Protein AF-A0A257SIS8-F1 (afdb_monomer)

Structure (mmCIF, N/CA/C/O backbone):
data_AF-A0A257SIS8-F1
#
_entry.id   AF-A0A257SIS8-F1
#
loop_
_atom_site.group_PDB
_atom_site.id
_atom_site.type_symbol
_atom_site.label_atom_id
_atom_site.label_alt_id
_atom_site.label_comp_id
_atom_site.label_asym_id
_atom_site.label_entity_id
_atom_site.label_seq_id
_atom_site.pdbx_PDB_ins_code
_atom_site.Cartn_x
_atom_site.Cartn_y
_atom_site.Cartn_z
_atom_site.occupancy
_atom_site.B_iso_or_equiv
_atom_site.auth_seq_id
_atom_site.auth_comp_id
_atom_site.auth_asym_id
_atom_site.auth_atom_id
_atom_site.pdbx_PDB_model_num
ATOM 1 N N . THR A 1 1 ? 36.835 5.219 -7.914 1.00 76.75 1 THR A N 1
ATOM 2 C CA . THR A 1 1 ? 35.860 6.257 -7.512 1.00 76.75 1 THR A CA 1
ATOM 3 C C . THR A 1 1 ? 34.641 6.136 -8.406 1.00 76.75 1 THR A C 1
ATOM 5 O O . THR A 1 1 ? 34.731 5.426 -9.403 1.00 76.75 1 THR A O 1
ATOM 8 N N . LEU A 1 2 ? 33.510 6.763 -8.066 1.00 72.50 2 LEU A N 1
ATOM 9 C CA . LEU A 1 2 ? 32.310 6.743 -8.923 1.00 72.50 2 LEU A CA 1
ATOM 10 C C . LEU A 1 2 ? 32.617 7.217 -10.360 1.00 72.50 2 LEU A C 1
ATOM 12 O O . LEU A 1 2 ? 32.049 6.692 -11.312 1.00 72.50 2 LEU A O 1
ATOM 16 N N . ASP A 1 3 ? 33.612 8.094 -10.518 1.00 79.88 3 ASP A N 1
ATOM 17 C CA . ASP A 1 3 ? 34.068 8.625 -11.812 1.00 79.88 3 ASP A CA 1
ATOM 18 C C . ASP A 1 3 ? 34.573 7.552 -12.789 1.00 79.88 3 ASP A C 1
ATOM 20 O O . ASP A 1 3 ? 34.423 7.693 -14.000 1.00 79.88 3 ASP A O 1
ATOM 24 N N . ALA A 1 4 ? 35.146 6.453 -12.285 1.00 79.12 4 ALA A N 1
ATOM 25 C CA . ALA A 1 4 ? 35.671 5.384 -13.136 1.00 79.12 4 ALA A CA 1
ATOM 26 C C . ALA A 1 4 ? 34.557 4.632 -13.888 1.00 79.12 4 ALA A C 1
ATOM 28 O O . ALA A 1 4 ? 34.777 4.170 -15.004 1.00 79.12 4 ALA A O 1
ATOM 29 N N . PHE A 1 5 ? 33.354 4.549 -13.308 1.00 75.44 5 PHE A N 1
ATOM 30 C CA . PHE A 1 5 ? 32.200 3.903 -13.941 1.00 75.44 5 PHE A CA 1
ATOM 31 C C . PHE A 1 5 ? 31.551 4.778 -15.015 1.00 75.44 5 PHE A C 1
ATOM 33 O O . PHE A 1 5 ? 30.996 4.250 -15.974 1.00 75.44 5 PHE A O 1
ATOM 40 N N . ALA A 1 6 ? 31.657 6.104 -14.890 1.00 77.81 6 ALA A N 1
ATOM 41 C CA . ALA A 1 6 ? 31.180 7.029 -15.914 1.00 77.81 6 ALA A CA 1
ATOM 42 C C . ALA A 1 6 ? 32.052 6.986 -17.183 1.00 77.81 6 ALA A C 1
ATOM 44 O O . ALA A 1 6 ? 31.545 7.167 -18.286 1.00 77.81 6 ALA A O 1
ATOM 45 N N . ALA A 1 7 ? 33.356 6.725 -17.035 1.00 83.81 7 ALA A N 1
ATOM 46 C CA . ALA A 1 7 ? 34.304 6.697 -18.149 1.00 83.81 7 ALA A CA 1
ATOM 47 C C . ALA A 1 7 ? 34.243 5.412 -18.995 1.00 83.81 7 ALA A C 1
ATOM 49 O O . ALA A 1 7 ? 34.645 5.432 -20.157 1.00 83.81 7 ALA A O 1
ATOM 50 N N . GLN A 1 8 ? 33.763 4.299 -18.429 1.00 84.44 8 GLN A N 1
ATOM 51 C CA . GLN A 1 8 ? 33.701 3.010 -19.120 1.00 84.44 8 GLN A CA 1
ATOM 52 C C . GLN A 1 8 ? 32.371 2.295 -18.826 1.00 84.44 8 GLN A C 1
ATOM 54 O O . GLN A 1 8 ? 32.323 1.375 -18.005 1.00 84.44 8 GLN A O 1
ATOM 59 N N . PRO A 1 9 ? 31.273 2.738 -19.464 1.00 77.25 9 PRO A N 1
ATOM 60 C CA . PRO A 1 9 ? 29.964 2.134 -19.273 1.00 77.25 9 PRO A CA 1
ATOM 61 C C . PRO A 1 9 ? 29.919 0.710 -19.846 1.00 77.25 9 PRO A C 1
ATOM 63 O O . PRO A 1 9 ? 30.546 0.401 -20.858 1.00 77.25 9 PRO A O 1
ATOM 66 N N . PHE A 1 10 ? 29.144 -0.164 -19.199 1.00 82.94 10 PHE A N 1
ATOM 67 C CA . PHE A 1 10 ? 28.957 -1.558 -19.629 1.00 82.94 10 PHE A CA 1
ATOM 68 C C . PHE A 1 10 ? 28.094 -1.704 -20.895 1.00 82.94 10 PHE A C 1
ATOM 70 O O . PHE A 1 10 ? 28.110 -2.764 -21.517 1.00 82.94 10 PHE A O 1
ATOM 77 N N . ALA A 1 11 ? 27.337 -0.669 -21.265 1.00 85.50 11 ALA A N 1
ATOM 78 C CA . ALA A 1 11 ? 26.497 -0.620 -22.457 1.00 85.50 11 ALA A CA 1
ATOM 79 C C . ALA A 1 11 ? 26.295 0.833 -22.912 1.00 85.50 11 ALA A C 1
ATOM 81 O O . ALA A 1 11 ? 26.431 1.761 -22.110 1.00 85.50 11 ALA A O 1
ATOM 82 N N . GLU A 1 12 ? 25.949 1.029 -24.186 1.00 85.56 12 GLU A N 1
ATOM 83 C CA . GLU A 1 12 ? 25.501 2.336 -24.674 1.00 85.56 12 GLU A CA 1
ATOM 84 C C . GLU A 1 12 ? 24.169 2.731 -24.004 1.00 85.56 12 GLU A C 1
ATOM 86 O O . GLU A 1 12 ? 23.298 1.871 -23.833 1.00 85.56 12 GLU A O 1
ATOM 91 N N . PRO A 1 13 ? 23.978 4.008 -23.613 1.00 79.44 13 PRO A N 1
ATOM 92 C CA . PRO A 1 13 ? 22.714 4.474 -23.054 1.00 79.44 13 PRO A CA 1
ATOM 93 C C . PRO A 1 13 ? 21.568 4.281 -24.049 1.00 79.44 13 PRO A C 1
ATOM 95 O O . PRO A 1 13 ? 21.585 4.837 -25.147 1.00 79.44 13 PRO A O 1
ATOM 98 N N . ALA A 1 14 ? 20.555 3.510 -23.656 1.00 83.62 14 ALA A N 1
ATOM 99 C CA . ALA A 1 14 ? 19.333 3.394 -24.437 1.00 83.62 14 ALA A CA 1
ATOM 100 C C . ALA A 1 14 ? 18.468 4.655 -24.250 1.00 83.62 14 ALA A C 1
ATOM 102 O O . ALA A 1 14 ? 18.397 5.175 -23.133 1.00 83.62 14 ALA A O 1
ATOM 103 N N . PRO A 1 15 ? 17.789 5.147 -25.301 1.00 82.44 15 PRO A N 1
ATOM 104 C CA . PRO A 1 15 ? 16.760 6.165 -25.134 1.00 82.44 15 PRO A CA 1
ATOM 105 C C . PRO A 1 15 ? 15.633 5.594 -24.263 1.00 82.44 15 PRO A C 1
ATOM 107 O O . PRO A 1 15 ? 15.114 4.514 -24.548 1.00 82.44 15 PRO A O 1
ATOM 110 N N . VAL A 1 16 ? 15.273 6.304 -23.193 1.00 76.69 16 VAL A N 1
ATOM 111 C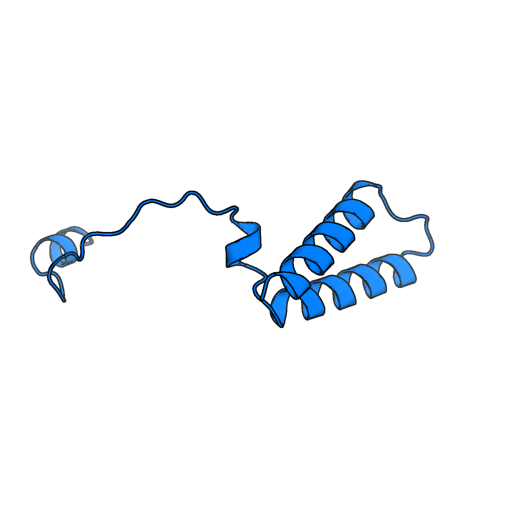 CA . VAL A 1 16 ? 14.193 5.918 -22.275 1.00 76.69 16 VAL A CA 1
ATOM 112 C C . VAL A 1 16 ? 13.062 6.928 -22.409 1.00 76.69 16 VAL A C 1
ATOM 114 O O . VAL A 1 16 ? 13.304 8.134 -22.385 1.00 76.69 16 VAL A O 1
ATOM 117 N N . GLU A 1 17 ? 11.828 6.447 -22.541 1.00 80.06 17 GLU A N 1
ATOM 118 C CA . GLU A 1 17 ? 10.653 7.303 -22.397 1.00 80.06 17 GLU A CA 1
ATOM 119 C C . GLU A 1 17 ? 10.457 7.639 -20.915 1.00 80.06 17 GLU A C 1
ATOM 121 O O . GLU A 1 17 ? 10.199 6.764 -20.086 1.00 80.06 17 GLU A O 1
ATOM 126 N N . GLU A 1 18 ? 10.596 8.919 -20.570 1.00 74.62 18 GLU A N 1
ATOM 127 C CA . GLU A 1 18 ? 10.387 9.405 -19.207 1.00 74.62 18 GLU A CA 1
ATOM 128 C C . GLU A 1 18 ? 8.890 9.423 -18.880 1.00 74.62 18 GLU A C 1
ATOM 130 O O . GLU A 1 18 ? 8.181 10.399 -19.122 1.00 74.62 18 GLU A O 1
ATOM 135 N N . THR A 1 19 ? 8.399 8.319 -18.317 1.00 79.38 19 THR A N 1
ATOM 136 C CA . THR A 1 19 ? 7.055 8.260 -17.735 1.00 79.38 19 THR A CA 1
ATOM 137 C C . THR A 1 19 ? 7.158 8.448 -16.230 1.00 79.38 19 THR A C 1
ATOM 139 O O . THR A 1 19 ? 7.802 7.657 -15.538 1.00 79.38 19 THR A O 1
ATOM 142 N N . VAL A 1 20 ? 6.509 9.489 -15.706 1.00 79.88 20 VAL A N 1
ATOM 143 C CA . VAL A 1 20 ? 6.371 9.670 -14.258 1.00 79.88 20 VAL A CA 1
ATOM 144 C C . VAL A 1 20 ? 5.461 8.567 -13.731 1.00 79.88 20 VAL A C 1
ATOM 146 O O . VAL A 1 20 ? 4.274 8.529 -14.048 1.00 79.88 20 VAL A O 1
ATOM 149 N N . VAL A 1 21 ? 6.026 7.675 -12.923 1.00 73.50 21 VAL A N 1
ATOM 150 C CA . VAL A 1 21 ? 5.283 6.634 -12.211 1.00 73.50 21 VAL A CA 1
ATOM 151 C C . VAL A 1 21 ? 5.341 6.912 -10.707 1.00 73.50 21 VAL A C 1
ATOM 153 O O . VAL A 1 21 ? 6.416 7.239 -10.197 1.00 73.50 21 VAL A O 1
ATOM 156 N N . PRO A 1 22 ? 4.215 6.808 -9.979 1.00 76.25 22 PRO A N 1
ATOM 157 C CA . PRO A 1 22 ? 4.223 6.877 -8.522 1.00 76.25 22 PRO A CA 1
ATOM 158 C C . PRO A 1 22 ? 5.159 5.820 -7.937 1.00 76.25 22 PRO A C 1
ATOM 160 O O . PRO A 1 22 ? 5.203 4.687 -8.423 1.00 76.25 22 PRO A O 1
ATOM 163 N N . ILE A 1 23 ? 5.901 6.176 -6.887 1.00 74.56 23 ILE A N 1
ATOM 164 C CA . ILE A 1 23 ? 6.870 5.259 -6.274 1.00 74.56 23 ILE A CA 1
ATOM 165 C C . ILE A 1 23 ? 6.196 3.990 -5.736 1.00 74.56 23 ILE A C 1
ATOM 167 O O . ILE A 1 23 ? 6.761 2.904 -5.838 1.00 74.56 23 ILE A O 1
ATOM 171 N N . ASP A 1 24 ? 4.950 4.093 -5.277 1.00 61.03 24 ASP A N 1
ATOM 172 C CA . ASP A 1 24 ? 4.183 2.965 -4.743 1.00 61.03 24 ASP A CA 1
ATOM 173 C C . ASP A 1 24 ? 3.889 1.907 -5.818 1.00 61.03 24 ASP A C 1
ATOM 175 O O . ASP A 1 24 ? 3.964 0.706 -5.550 1.00 61.03 24 ASP A O 1
ATOM 179 N N . ALA A 1 25 ? 3.710 2.334 -7.075 1.00 63.41 25 ALA A N 1
ATOM 180 C CA . ALA A 1 25 ? 3.554 1.448 -8.229 1.00 63.41 25 ALA A CA 1
ATOM 181 C C . ALA A 1 25 ? 4.859 0.743 -8.645 1.00 63.41 25 ALA A C 1
ATOM 183 O O . ALA A 1 25 ? 4.841 -0.146 -9.496 1.00 63.41 25 ALA A O 1
ATOM 184 N N . LEU A 1 26 ? 6.009 1.142 -8.095 1.00 67.44 26 LEU A N 1
ATOM 185 C CA . LEU A 1 26 ? 7.287 0.447 -8.273 1.00 67.44 26 LEU A CA 1
ATOM 186 C C . LEU A 1 26 ? 7.572 -0.525 -7.125 1.00 67.44 26 LEU A C 1
ATOM 188 O O . LEU A 1 26 ? 8.232 -1.539 -7.343 1.00 67.44 26 LEU A O 1
ATOM 192 N N . VAL A 1 27 ? 7.080 -0.227 -5.921 1.00 68.62 27 VAL A N 1
ATOM 193 C CA . VAL A 1 27 ? 7.323 -1.032 -4.715 1.00 68.62 27 VAL A CA 1
ATOM 194 C C . VAL A 1 27 ? 6.349 -2.208 -4.612 1.00 68.62 27 VAL A C 1
ATOM 196 O O . VAL A 1 27 ? 6.746 -3.292 -4.188 1.00 68.62 27 VAL A O 1
ATOM 199 N N . TYR A 1 28 ? 5.097 -2.030 -5.037 1.00 65.06 28 TYR A N 1
ATOM 200 C CA . TYR A 1 28 ? 4.018 -2.985 -4.778 1.00 65.06 28 TYR A CA 1
ATOM 201 C C . TYR A 1 28 ? 3.372 -3.533 -6.058 1.00 65.06 28 TYR A C 1
ATOM 203 O O . TYR A 1 28 ? 2.158 -3.593 -6.168 1.00 65.06 28 TYR A O 1
ATOM 211 N N . ARG A 1 29 ? 4.148 -3.968 -7.052 1.00 65.81 29 ARG A N 1
ATOM 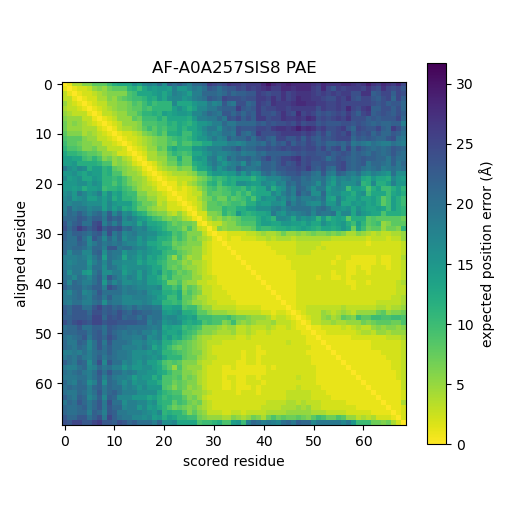212 C CA . ARG A 1 29 ? 3.562 -4.569 -8.267 1.00 65.81 29 ARG A CA 1
ATOM 213 C C . ARG A 1 29 ? 2.949 -5.949 -8.018 1.00 65.81 29 ARG A C 1
ATOM 215 O O . ARG A 1 29 ? 3.550 -6.792 -7.343 1.00 65.81 29 ARG A O 1
ATOM 222 N N . GLY A 1 30 ? 1.749 -6.168 -8.559 1.00 74.62 30 GLY A N 1
ATOM 223 C CA . GLY A 1 30 ? 1.057 -7.456 -8.611 1.00 74.62 30 GLY A CA 1
ATOM 224 C C . GLY A 1 30 ? 0.986 -8.181 -7.264 1.00 74.62 30 GLY A C 1
ATOM 225 O O . GLY A 1 30 ? 0.289 -7.770 -6.334 1.00 74.62 30 GLY A O 1
ATOM 226 N N . ARG A 1 31 ? 1.727 -9.292 -7.141 1.00 82.56 31 ARG A N 1
ATOM 227 C CA . ARG A 1 31 ? 1.760 -10.148 -5.939 1.00 82.56 31 ARG A CA 1
ATOM 228 C C . ARG A 1 31 ? 2.137 -9.376 -4.667 1.00 82.56 31 ARG A C 1
ATOM 230 O O . ARG A 1 31 ? 1.583 -9.659 -3.605 1.00 82.56 31 ARG A O 1
ATOM 237 N N . THR A 1 32 ? 3.040 -8.405 -4.775 1.00 86.56 32 THR A N 1
ATOM 238 C CA . THR A 1 32 ? 3.567 -7.660 -3.625 1.00 86.56 32 THR A CA 1
ATOM 239 C C . THR A 1 32 ? 2.540 -6.667 -3.066 1.00 86.56 32 THR A C 1
ATOM 241 O O . THR A 1 32 ? 2.485 -6.492 -1.848 1.00 86.56 32 THR A O 1
ATOM 244 N N . ALA A 1 33 ? 1.650 -6.103 -3.899 1.00 89.62 33 ALA A N 1
ATOM 245 C CA . ALA A 1 33 ? 0.502 -5.322 -3.416 1.00 89.62 33 ALA A CA 1
ATOM 246 C C . ALA A 1 33 ? -0.440 -6.166 -2.556 1.00 89.62 33 ALA A C 1
ATOM 248 O O . ALA A 1 33 ? -0.827 -5.757 -1.461 1.00 89.62 33 ALA A O 1
ATOM 249 N N . VAL A 1 34 ? -0.769 -7.376 -3.019 1.00 91.69 34 VAL A N 1
ATOM 250 C CA . VAL A 1 34 ? -1.655 -8.290 -2.284 1.00 91.69 34 VAL A CA 1
ATOM 251 C C . VAL A 1 34 ? -1.046 -8.679 -0.936 1.00 91.69 34 VAL A C 1
ATOM 253 O O . VAL A 1 34 ? -1.750 -8.724 0.073 1.00 91.69 34 VAL A O 1
ATOM 256 N N . GLU A 1 35 ? 0.260 -8.940 -0.894 1.00 92.56 35 GLU A N 1
ATOM 257 C CA . GLU A 1 35 ? 0.971 -9.274 0.344 1.00 92.56 35 GLU A CA 1
ATOM 258 C C . GLU A 1 35 ? 0.944 -8.115 1.348 1.00 92.56 35 GLU A C 1
ATOM 260 O O . GLU A 1 35 ? 0.621 -8.333 2.520 1.00 92.56 35 GLU A O 1
ATOM 265 N N . ARG A 1 36 ? 1.172 -6.878 0.890 1.00 93.56 36 ARG A N 1
ATOM 266 C CA . ARG A 1 36 ? 1.060 -5.689 1.744 1.00 93.56 36 ARG A CA 1
ATOM 267 C C . ARG A 1 36 ? -0.375 -5.461 2.225 1.00 93.56 36 ARG A C 1
ATOM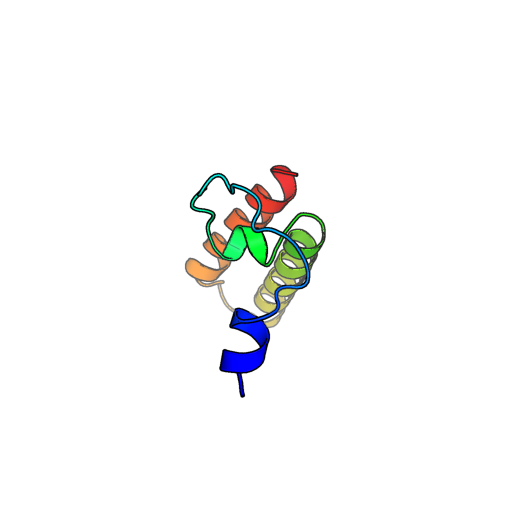 269 O O . ARG A 1 36 ? -0.575 -5.207 3.411 1.00 93.56 36 ARG A O 1
ATOM 276 N N . ALA A 1 37 ? -1.373 -5.626 1.356 1.00 94.50 37 ALA A N 1
ATOM 277 C CA . ALA A 1 37 ? -2.784 -5.489 1.721 1.00 94.50 37 ALA A CA 1
ATOM 278 C C . ALA A 1 37 ? -3.194 -6.501 2.806 1.00 94.50 37 ALA A C 1
ATOM 280 O O . ALA A 1 37 ? -3.910 -6.167 3.754 1.00 94.50 37 ALA A O 1
ATOM 281 N N . VAL A 1 38 ? -2.705 -7.742 2.706 1.00 95.94 38 VAL A N 1
ATOM 282 C CA . VAL A 1 38 ? -2.907 -8.780 3.728 1.00 95.94 38 VAL A CA 1
ATOM 283 C C . VAL A 1 38 ? -2.265 -8.382 5.055 1.00 95.94 38 VAL A C 1
ATOM 285 O O . VAL A 1 38 ? -2.911 -8.510 6.096 1.00 95.94 38 VAL A O 1
ATOM 288 N N . GLN A 1 39 ? -1.035 -7.869 5.023 1.00 95.12 39 GLN A N 1
ATOM 289 C CA . GLN A 1 39 ? -0.342 -7.412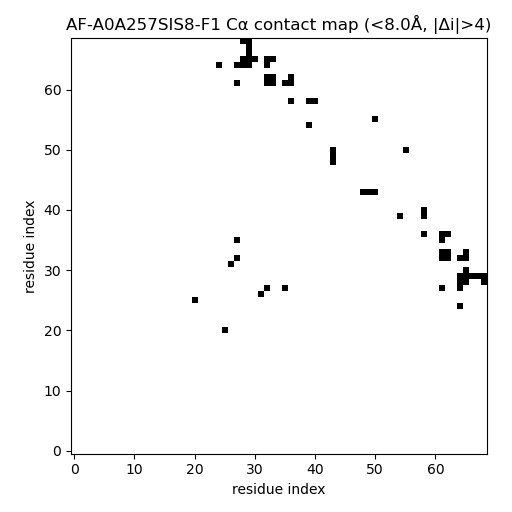 6.223 1.00 95.12 39 GLN A CA 1
ATOM 290 C C . GLN A 1 39 ? -1.101 -6.266 6.908 1.00 95.12 39 GLN A C 1
ATOM 292 O O . GLN A 1 39 ? -1.375 -6.343 8.104 1.00 95.12 39 GLN A O 1
ATOM 297 N N . LEU A 1 40 ? -1.520 -5.255 6.143 1.00 95.56 40 LEU A N 1
ATOM 298 C CA . LEU A 1 40 ? -2.257 -4.101 6.655 1.00 95.56 40 LEU A 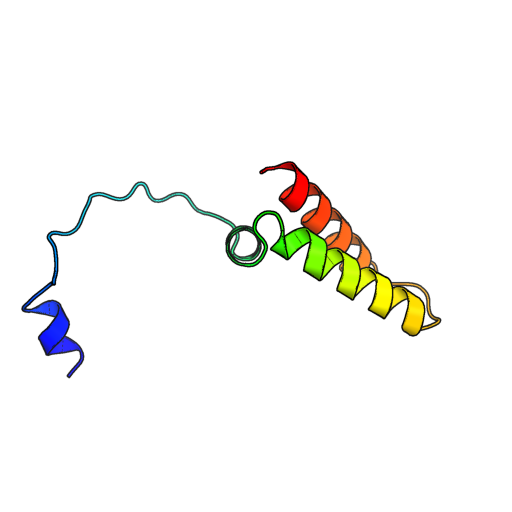CA 1
ATOM 299 C C . LEU A 1 40 ? -3.610 -4.507 7.262 1.00 95.56 40 LEU A C 1
ATOM 301 O O . LEU A 1 40 ? -3.983 -4.045 8.338 1.00 95.56 40 LEU A O 1
ATOM 305 N N . ARG A 1 41 ? -4.326 -5.448 6.631 1.00 95.56 41 ARG A N 1
ATOM 306 C CA . ARG A 1 41 ? -5.548 -6.043 7.200 1.00 95.56 41 ARG A CA 1
ATOM 307 C C . ARG A 1 41 ? -5.279 -6.695 8.556 1.00 95.56 41 ARG A C 1
ATOM 309 O O . ARG A 1 41 ? -6.095 -6.568 9.470 1.00 95.56 41 ARG A O 1
ATOM 316 N N . ASP A 1 42 ? -4.185 -7.440 8.676 1.00 96.88 42 ASP A N 1
ATOM 317 C CA . ASP A 1 42 ? -3.853 -8.149 9.909 1.00 96.88 42 ASP A CA 1
ATOM 318 C C . ASP A 1 42 ? -3.430 -7.174 11.017 1.00 96.88 42 ASP A C 1
ATOM 320 O O . ASP A 1 42 ? -3.857 -7.349 12.158 1.00 96.88 42 ASP A O 1
ATOM 324 N N . GLU A 1 43 ? -2.713 -6.101 10.679 1.00 94.94 43 GLU A N 1
ATOM 325 C CA . GLU A 1 43 ? -2.405 -4.983 11.582 1.00 94.94 43 GLU A CA 1
ATOM 326 C C . GLU A 1 43 ? -3.688 -4.302 12.095 1.00 94.94 43 GLU A C 1
ATOM 328 O O . GLU A 1 43 ? -3.862 -4.143 13.306 1.00 94.94 43 GLU A O 1
ATOM 333 N N . ILE A 1 44 ? -4.636 -3.987 11.201 1.00 95.12 44 ILE A N 1
ATOM 334 C CA . ILE A 1 44 ? -5.941 -3.400 11.558 1.00 95.12 44 ILE A CA 1
ATOM 335 C C . ILE A 1 44 ? -6.739 -4.335 12.476 1.00 95.12 44 ILE A C 1
ATOM 337 O O . ILE A 1 44 ? -7.370 -3.894 13.433 1.00 95.12 44 ILE A O 1
ATOM 341 N N . ARG A 1 45 ? -6.720 -5.645 12.211 1.00 94.56 45 ARG A N 1
ATOM 342 C CA . ARG A 1 45 ? -7.415 -6.631 13.052 1.00 94.56 45 ARG A CA 1
ATOM 343 C C . ARG A 1 45 ? -6.795 -6.756 14.439 1.00 94.56 45 ARG A C 1
ATOM 345 O O . ARG A 1 45 ? -7.523 -6.976 15.405 1.00 94.56 45 ARG A O 1
ATOM 352 N N . GLN A 1 46 ? -5.473 -6.652 14.530 1.00 95.44 46 GLN A N 1
ATOM 353 C CA . GLN A 1 46 ? -4.734 -6.797 15.782 1.00 95.44 46 GLN A CA 1
ATOM 354 C C . GLN A 1 46 ? -4.768 -5.532 16.643 1.00 95.44 46 GLN A C 1
ATOM 356 O O . GLN A 1 46 ? -4.671 -5.644 17.863 1.00 95.44 46 GLN A O 1
ATOM 361 N N . SER A 1 47 ? -4.938 -4.347 16.045 1.00 92.31 47 SER A N 1
ATOM 362 C CA . SER A 1 47 ? -4.976 -3.083 16.792 1.00 92.31 47 SER A CA 1
ATOM 363 C C . SER A 1 47 ? -6.146 -3.008 17.782 1.00 92.31 47 SER A C 1
ATOM 365 O O . SER A 1 47 ? -6.059 -2.293 18.781 1.00 92.31 47 SER A O 1
ATOM 367 N N . GLY A 1 48 ? -7.246 -3.724 17.507 1.00 88.50 48 GLY A N 1
ATOM 368 C CA . GLY A 1 48 ? -8.470 -3.700 18.314 1.00 88.50 48 GLY A CA 1
ATOM 369 C C . GLY A 1 48 ? -9.185 -2.342 18.326 1.00 88.50 48 GLY A C 1
ATOM 370 O O . GLY A 1 48 ? -10.149 -2.161 19.070 1.00 88.50 48 GLY A O 1
ATOM 371 N N . SER A 1 49 ? -8.722 -1.389 17.517 1.00 90.50 49 SER A N 1
ATOM 372 C CA . SER A 1 49 ? -9.245 -0.033 17.393 1.00 90.50 49 SER A CA 1
ATOM 373 C C . SER A 1 49 ? -9.753 0.219 15.975 1.00 90.50 49 SER A C 1
ATOM 375 O O . SER A 1 49 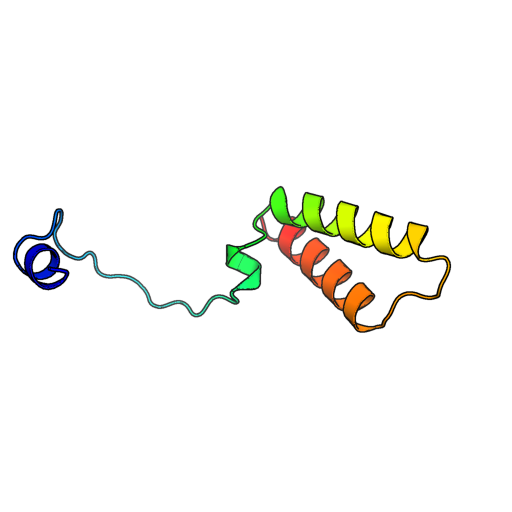? -9.484 -0.545 15.047 1.00 90.50 49 SER A O 1
ATOM 377 N N . ALA A 1 50 ? -10.535 1.285 15.800 1.00 93.38 50 ALA A N 1
ATOM 378 C CA . ALA A 1 50 ? -10.976 1.675 14.469 1.00 93.38 50 ALA A CA 1
ATOM 379 C C . ALA A 1 50 ? -9.754 2.035 13.594 1.00 93.38 50 ALA A C 1
ATOM 381 O O . ALA A 1 50 ? -8.881 2.773 14.063 1.00 93.38 50 ALA A O 1
ATOM 382 N N . PRO A 1 51 ? -9.678 1.542 12.344 1.00 94.31 51 PRO A N 1
ATOM 383 C CA . PRO A 1 51 ? -8.587 1.875 11.436 1.00 94.31 51 PRO A CA 1
ATOM 384 C C . PRO A 1 51 ? -8.565 3.372 11.128 1.00 94.31 51 PRO A C 1
ATOM 386 O O . PRO A 1 51 ? -9.604 4.033 11.068 1.00 94.31 51 PRO A O 1
ATOM 389 N N . THR A 1 52 ? -7.365 3.908 10.920 1.00 96.00 52 THR A N 1
ATOM 390 C CA . THR A 1 52 ? -7.200 5.300 10.501 1.00 96.00 52 THR A CA 1
ATOM 391 C C . THR A 1 52 ? -7.673 5.473 9.053 1.00 96.00 52 THR A C 1
ATOM 393 O O . THR A 1 52 ? -7.574 4.530 8.266 1.00 96.00 52 THR A O 1
ATOM 396 N N . PRO A 1 53 ? -8.141 6.672 8.655 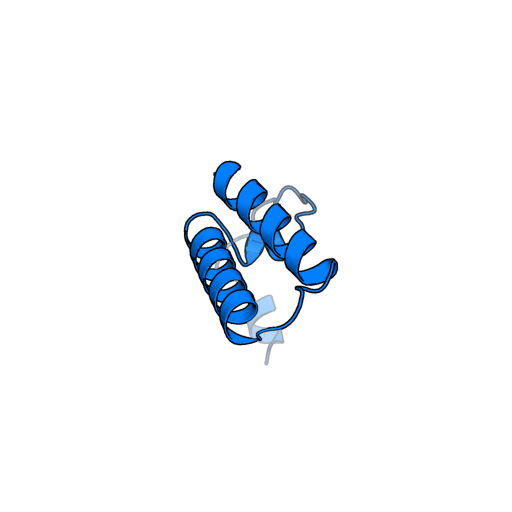1.00 96.12 53 PRO A N 1
ATOM 397 C CA . PRO A 1 53 ? -8.505 6.940 7.263 1.00 96.12 53 PRO A CA 1
ATOM 398 C C . PRO A 1 53 ? -7.370 6.628 6.280 1.00 96.12 53 PRO A C 1
ATOM 400 O O . PRO A 1 53 ? -7.614 5.996 5.263 1.00 96.12 53 PRO A O 1
ATOM 403 N N . ALA A 1 54 ? -6.129 6.973 6.639 1.00 94.06 54 ALA A N 1
ATOM 404 C CA . ALA A 1 54 ? -4.951 6.695 5.818 1.00 94.06 54 ALA A CA 1
ATOM 405 C C . ALA A 1 54 ? -4.700 5.190 5.612 1.00 94.06 54 ALA A C 1
ATOM 407 O O . ALA A 1 54 ? -4.340 4.778 4.520 1.00 94.06 54 ALA A O 1
ATOM 408 N N . ALA A 1 55 ? -4.932 4.352 6.630 1.00 94.19 55 ALA A N 1
ATOM 409 C CA . ALA A 1 55 ? -4.799 2.900 6.480 1.00 94.19 55 ALA A CA 1
ATOM 410 C C . ALA A 1 55 ? -5.888 2.307 5.570 1.00 94.19 55 ALA A C 1
ATOM 412 O O . ALA A 1 55 ? -5.670 1.295 4.911 1.00 94.19 55 ALA A O 1
ATOM 413 N N . ILE A 1 56 ? -7.073 2.921 5.535 1.00 96.62 56 ILE A N 1
ATOM 414 C CA . ILE A 1 56 ? -8.136 2.524 4.606 1.00 96.62 56 ILE A CA 1
ATOM 415 C C . ILE A 1 56 ? -7.805 2.962 3.176 1.00 96.62 56 ILE A C 1
ATOM 417 O O . ILE A 1 56 ? -8.021 2.187 2.250 1.00 96.62 56 ILE A O 1
ATOM 421 N N . GLU A 1 57 ? -7.260 4.165 3.005 1.00 96.38 57 GLU A N 1
ATOM 422 C CA . GLU A 1 57 ? -6.797 4.685 1.714 1.00 96.38 57 GLU A CA 1
ATOM 423 C C . GLU A 1 57 ? -5.669 3.818 1.134 1.00 96.38 57 GLU A C 1
ATOM 425 O O . GLU A 1 57 ? -5.827 3.294 0.036 1.00 96.38 57 GLU A O 1
ATOM 430 N N . GLU A 1 58 ? -4.623 3.522 1.921 1.00 93.38 58 GLU A N 1
ATOM 431 C CA . GLU A 1 58 ? -3.534 2.6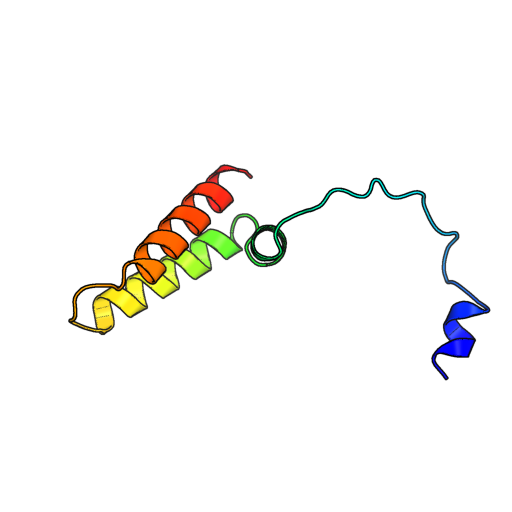14 1.515 1.00 93.38 58 GLU A CA 1
ATOM 432 C C . GLU A 1 58 ? -4.081 1.238 1.100 1.00 93.38 58 GLU A C 1
ATOM 434 O O . GLU A 1 58 ? -3.638 0.659 0.110 1.00 93.38 58 GLU A O 1
ATOM 439 N N . LEU A 1 59 ? -5.076 0.704 1.820 1.00 95.12 59 LEU A N 1
ATOM 440 C CA . LEU A 1 59 ? -5.684 -0.576 1.460 1.00 95.12 59 LEU A CA 1
ATOM 441 C C . LEU A 1 59 ? -6.393 -0.525 0.097 1.00 95.12 59 LEU A C 1
ATOM 443 O O . LEU A 1 59 ? -6.320 -1.505 -0.641 1.00 95.12 59 LEU A O 1
ATOM 447 N N . PHE A 1 60 ? -7.079 0.571 -0.238 1.00 94.81 60 PHE A N 1
ATOM 448 C CA . PHE A 1 60 ? -7.724 0.720 -1.545 1.00 94.81 60 PHE A CA 1
ATOM 449 C C . PHE A 1 60 ? -6.704 0.879 -2.669 1.00 94.81 60 PHE A C 1
ATOM 451 O O . PHE A 1 60 ? -6.811 0.164 -3.664 1.00 94.81 60 PHE A O 1
ATOM 458 N N . ASP A 1 61 ? -5.671 1.695 -2.468 1.00 92.00 61 ASP A N 1
ATOM 459 C CA . ASP A 1 61 ? -4.602 1.875 -3.455 1.00 92.00 61 ASP A CA 1
ATOM 460 C C . ASP A 1 61 ? -3.907 0.544 -3.782 1.00 92.00 61 ASP A C 1
ATOM 462 O O . ASP A 1 61 ? -3.648 0.229 -4.943 1.00 92.00 61 ASP A O 1
ATOM 466 N N . LEU A 1 62 ? -3.660 -0.291 -2.766 1.00 92.19 62 LEU A N 1
ATOM 467 C CA . LEU A 1 62 ? -3.077 -1.622 -2.951 1.00 92.19 62 LEU A CA 1
ATOM 468 C C . LEU A 1 62 ? -4.004 -2.571 -3.725 1.00 92.19 62 LEU A C 1
ATOM 470 O O . LEU A 1 62 ? -3.520 -3.410 -4.485 1.00 92.19 62 LEU A O 1
ATOM 474 N N . LEU A 1 63 ? -5.324 -2.468 -3.546 1.00 92.00 63 LEU A N 1
ATOM 475 C CA . LEU A 1 63 ? -6.284 -3.274 -4.304 1.00 92.00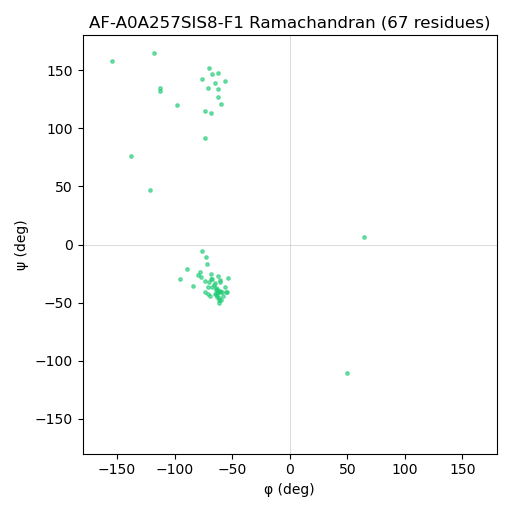 63 LEU A CA 1
ATOM 476 C C . LEU A 1 63 ? -6.355 -2.833 -5.768 1.00 92.00 63 LEU A C 1
ATOM 478 O O . LEU A 1 63 ? -6.343 -3.691 -6.650 1.00 92.00 63 LEU A O 1
ATOM 482 N N . ASP A 1 64 ? -6.375 -1.527 -6.026 1.00 91.00 64 ASP A N 1
ATOM 483 C CA . ASP A 1 64 ? -6.369 -0.981 -7.385 1.00 91.00 64 ASP A CA 1
ATOM 484 C C . ASP A 1 64 ? -5.070 -1.343 -8.115 1.00 91.00 64 ASP A C 1
ATOM 486 O O . ASP A 1 64 ? -5.100 -1.798 -9.261 1.00 91.00 64 ASP A O 1
ATOM 490 N N . LEU A 1 65 ? -3.928 -1.245 -7.427 1.00 87.50 65 LEU A N 1
ATOM 491 C CA . LEU A 1 65 ? -2.628 -1.627 -7.972 1.00 87.50 65 LEU A CA 1
ATOM 492 C C . LEU A 1 65 ? -2.539 -3.129 -8.274 1.00 87.50 65 LEU A C 1
ATOM 494 O O . LEU A 1 65 ? -1.966 -3.514 -9.291 1.00 87.50 65 LEU A O 1
ATOM 498 N N . ALA A 1 66 ? -3.132 -3.980 -7.432 1.00 87.25 66 ALA A N 1
ATOM 499 C CA . ALA A 1 66 ? -3.182 -5.421 -7.671 1.00 87.25 66 ALA A CA 1
ATOM 500 C C . ALA A 1 66 ? -4.070 -5.810 -8.868 1.00 87.25 66 ALA A C 1
ATOM 502 O O . ALA A 1 66 ? -3.868 -6.880 -9.436 1.00 87.25 66 ALA A O 1
ATOM 503 N N . LEU A 1 67 ? -5.059 -4.981 -9.226 1.00 87.00 67 LEU A N 1
ATOM 504 C CA . LEU A 1 67 ? -5.961 -5.200 -10.365 1.00 87.00 67 LEU A CA 1
ATOM 505 C C . LEU A 1 67 ? -5.436 -4.617 -11.682 1.00 87.00 67 LEU A C 1
ATOM 507 O O . LEU A 1 67 ? -5.904 -5.012 -12.749 1.00 87.00 67 LEU A O 1
ATOM 511 N N . ALA A 1 68 ? -4.516 -3.657 -11.612 1.00 82.81 68 ALA A N 1
ATOM 512 C CA . ALA A 1 68 ? -3.928 -3.008 -12.778 1.00 82.81 68 ALA A CA 1
ATOM 513 C C . ALA A 1 68 ? -2.877 -3.874 -13.511 1.00 82.81 68 ALA A C 1
ATOM 515 O O . ALA A 1 68 ? -2.406 -3.461 -14.574 1.00 82.81 68 ALA A O 1
ATOM 516 N N . GLU A 1 69 ? -2.527 -5.053 -12.976 1.00 61.62 69 GLU A N 1
ATOM 517 C CA . GLU A 1 69 ? -1.595 -6.039 -13.560 1.00 61.62 69 GLU A CA 1
ATOM 518 C C . GLU A 1 69 ? -2.281 -7.346 -13.976 1.00 61.62 69 GLU A C 1
ATOM 520 O O . GLU A 1 69 ? -1.875 -7.900 -15.026 1.00 61.62 69 GLU A O 1
#

Sequence (69 aa):
TLDAFAAQPFAEPAPVEETVVPIDALVYRGRTAVERAVQLRDEIRQSGSAPTPAAIEELFDLLDLALAE

Mean predicted aligned error: 11.1 Å

Radius of gyration: 18.97 Å; Cα contacts (8 Å, |Δi|>4): 34; chains: 1; bounding box: 47×20×43 Å

Foldseek 3Di:
DVVVCVVDPPDDDDDDDDDDDDVCLVQQAAPNLVVVLVVLVVVCVVVPDHDDPVSVVSNVVSVVRNVVD

pLDDT: mean 85.02, std 9.95, range [61.03, 96.88]

Solvent-accessible surface area (backbone atoms only — not comparable to full-atom values): 4316 Å² total; per-residue (Å²): 112,79,68,59,53,73,76,59,61,96,63,84,88,72,93,74,85,89,70,93,68,63,68,64,71,70,73,26,53,38,70,46,10,52,52,50,40,52,50,52,52,50,51,45,65,68,66,78,53,86,72,52,72,66,61,54,49,54,42,48,54,27,52,53,43,38,68,75,105

Secondary structure (DSSP, 8-state):
-HHHHHHS-SSPPPP-------THHHHS-THHHHHHHHHHHHHHHHH-SPPPHHHHHHHHHHHHHHH--